Protein AF-A0A166HMX8-F1 (afdb_monomer_lite)

Structure (mmCIF, N/CA/C/O backbone):
data_AF-A0A166HMX8-F1
#
_entry.id   AF-A0A166HMX8-F1
#
loop_
_atom_site.group_PDB
_atom_site.id
_atom_site.type_symbol
_atom_site.label_atom_id
_atom_site.label_alt_id
_atom_site.label_comp_id
_atom_site.label_asym_id
_atom_site.label_entity_id
_atom_site.label_seq_id
_atom_site.pdbx_PDB_ins_code
_atom_site.Cartn_x
_atom_site.Cartn_y
_atom_site.Cartn_z
_atom_site.occupancy
_atom_site.B_iso_or_equiv
_atom_site.auth_seq_id
_atom_site.auth_comp_id
_atom_site.auth_asym_id
_atom_site.auth_atom_id
_atom_site.pdbx_PDB_model_num
ATOM 1 N N . MET A 1 1 ? 45.204 10.966 -22.657 1.00 38.69 1 MET A N 1
ATOM 2 C CA . MET A 1 1 ? 43.767 10.845 -22.968 1.00 38.69 1 MET A CA 1
ATOM 3 C C . MET A 1 1 ? 43.456 9.361 -22.886 1.00 38.69 1 MET A C 1
ATOM 5 O O . MET A 1 1 ? 43.903 8.635 -23.757 1.00 38.69 1 MET A O 1
ATOM 9 N N . GLN A 1 2 ? 42.910 8.888 -21.763 1.00 39.47 2 GLN A N 1
ATOM 10 C CA . GLN A 1 2 ? 42.561 7.472 -21.591 1.00 39.47 2 GLN A CA 1
ATOM 11 C C . GLN A 1 2 ? 41.083 7.319 -21.931 1.00 39.47 2 GLN A C 1
ATOM 13 O O . GLN A 1 2 ? 40.243 8.022 -21.370 1.00 39.47 2 GLN A O 1
ATOM 18 N N . GLU A 1 3 ? 40.816 6.469 -22.916 1.00 46.78 3 GLU A N 1
ATOM 19 C CA . GLU A 1 3 ? 39.488 6.156 -23.420 1.00 46.78 3 GLU A CA 1
ATOM 20 C C . GLU A 1 3 ? 38.697 5.412 -22.340 1.00 46.78 3 GLU A C 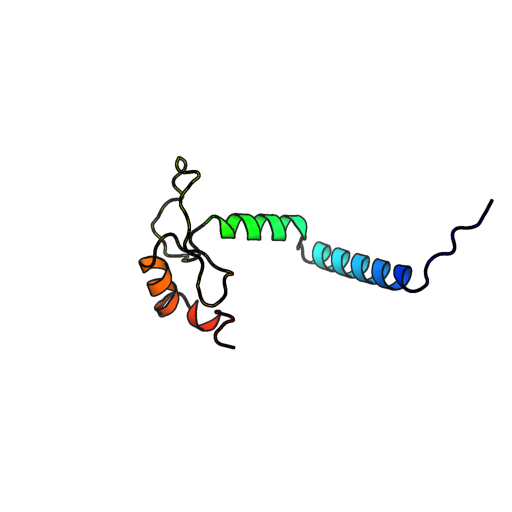1
ATOM 22 O O . GLU A 1 3 ? 39.164 4.427 -21.767 1.00 46.78 3 GLU A O 1
ATOM 27 N N . GLY A 1 4 ? 37.513 5.938 -22.022 1.00 54.88 4 GLY A N 1
ATOM 28 C CA . GLY A 1 4 ? 36.579 5.333 -21.082 1.00 54.88 4 GLY A CA 1
ATOM 29 C C . GLY A 1 4 ? 36.033 4.043 -21.672 1.00 54.88 4 GLY A C 1
ATOM 30 O O . GLY A 1 4 ? 35.129 4.068 -22.500 1.00 54.88 4 GLY A O 1
ATOM 31 N N . GLN A 1 5 ? 36.616 2.924 -21.262 1.00 52.31 5 GLN A N 1
ATOM 32 C CA . GLN A 1 5 ? 36.207 1.596 -21.686 1.00 52.31 5 GLN A CA 1
ATOM 33 C C . GLN A 1 5 ? 34.814 1.305 -21.110 1.00 52.31 5 GLN A C 1
ATOM 35 O O . GLN A 1 5 ? 34.636 1.215 -19.894 1.00 52.31 5 GLN A O 1
ATOM 40 N N . SER A 1 6 ? 33.813 1.250 -21.988 1.00 63.47 6 SER A N 1
ATOM 41 C CA . SER A 1 6 ? 32.428 0.953 -21.639 1.00 63.47 6 SER A CA 1
ATOM 42 C C . SER A 1 6 ? 32.308 -0.490 -21.152 1.00 63.47 6 SER A C 1
ATOM 44 O O . SER A 1 6 ? 32.790 -1.439 -21.767 1.00 63.47 6 SER A O 1
ATOM 46 N N . ASP A 1 7 ? 31.690 -0.624 -19.984 1.00 56.91 7 ASP A N 1
ATOM 47 C CA . ASP A 1 7 ? 31.562 -1.864 -19.230 1.00 56.91 7 AS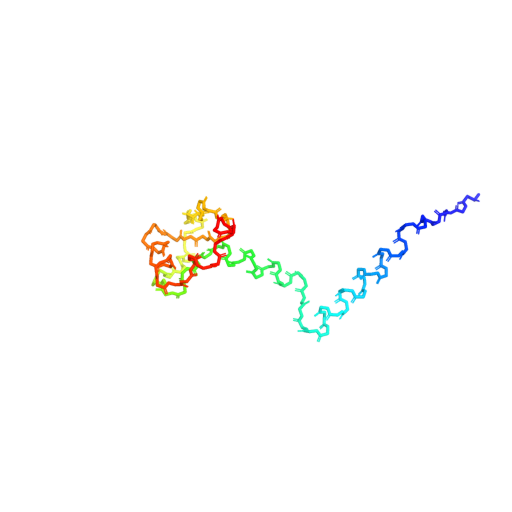P A CA 1
ATOM 48 C C . ASP A 1 7 ? 30.538 -2.793 -19.923 1.00 56.91 7 ASP A C 1
ATOM 50 O O . ASP A 1 7 ? 29.364 -2.420 -20.037 1.00 56.91 7 ASP A O 1
ATOM 54 N N . PRO A 1 8 ? 30.932 -3.989 -20.404 1.00 59.66 8 PRO A N 1
ATOM 55 C CA . PRO A 1 8 ? 30.122 -4.828 -21.301 1.00 59.66 8 PRO A CA 1
ATOM 56 C C . PRO A 1 8 ? 28.820 -5.357 -20.677 1.00 59.66 8 PRO A C 1
ATOM 58 O O . PRO A 1 8 ? 27.966 -5.887 -21.384 1.00 59.66 8 PRO A O 1
ATOM 61 N N . ILE A 1 9 ? 28.648 -5.203 -19.362 1.00 60.22 9 ILE A N 1
ATOM 62 C CA . ILE A 1 9 ? 27.439 -5.586 -18.621 1.00 60.22 9 ILE A CA 1
ATOM 63 C C . ILE A 1 9 ? 26.460 -4.405 -18.481 1.00 60.22 9 ILE A C 1
ATOM 65 O O . ILE A 1 9 ? 25.265 -4.614 -18.273 1.00 60.22 9 ILE A O 1
ATOM 69 N N . ARG A 1 10 ? 26.925 -3.156 -18.621 1.00 58.97 10 ARG A N 1
ATOM 70 C CA . ARG A 1 10 ? 26.095 -1.958 -18.410 1.00 58.97 10 ARG A CA 1
ATOM 71 C C . ARG A 1 10 ? 25.205 -1.626 -19.609 1.00 58.97 10 ARG A C 1
ATOM 73 O O . ARG A 1 10 ? 24.048 -1.274 -19.400 1.00 58.97 10 ARG A O 1
ATOM 80 N N . GLU A 1 11 ? 25.708 -1.809 -20.829 1.00 60.03 11 GLU A N 1
ATOM 81 C CA . GLU A 1 11 ? 24.974 -1.526 -22.078 1.00 60.03 11 GLU A CA 1
ATOM 82 C C . GLU A 1 11 ? 23.739 -2.429 -22.313 1.00 60.03 11 GLU A C 1
ATOM 84 O O . GLU A 1 11 ? 22.686 -1.929 -22.706 1.00 60.03 11 GLU A O 1
ATOM 89 N N . PRO A 1 12 ? 23.774 -3.749 -22.037 1.00 73.12 12 PRO A N 1
ATOM 90 C CA . PRO A 1 12 ? 22.584 -4.589 -22.196 1.00 73.12 12 PRO A CA 1
ATOM 91 C C . PRO A 1 12 ? 21.476 -4.257 -21.186 1.00 73.12 12 PRO A C 1
ATOM 93 O O . PRO A 1 12 ? 20.291 -4.421 -21.477 1.00 73.12 12 PRO A O 1
ATOM 96 N N . ILE A 1 13 ? 21.856 -3.804 -19.986 1.00 85.06 13 ILE A N 1
ATOM 97 C CA . ILE A 1 13 ? 20.910 -3.466 -18.917 1.00 85.06 13 ILE A CA 1
ATOM 98 C C . ILE A 1 13 ? 20.225 -2.128 -19.208 1.00 85.06 13 ILE A C 1
ATOM 100 O O . ILE A 1 13 ? 19.017 -2.029 -18.997 1.00 85.06 13 ILE A O 1
ATOM 104 N N . SER A 1 14 ? 20.947 -1.122 -19.714 1.00 86.75 14 SER A N 1
ATOM 105 C CA . SER A 1 14 ? 20.341 0.163 -20.092 1.00 86.75 14 SER A CA 1
ATOM 106 C C . SER A 1 14 ? 19.300 -0.018 -21.194 1.00 86.75 14 SER A C 1
ATOM 108 O O . SER A 1 14 ? 18.156 0.385 -21.007 1.00 86.75 14 SER A O 1
ATOM 110 N N . ALA A 1 15 ? 19.631 -0.740 -22.269 1.00 88.69 15 ALA A N 1
ATOM 111 C CA . ALA A 1 15 ? 18.698 -0.997 -23.367 1.00 88.69 15 ALA A CA 1
ATOM 112 C C . ALA A 1 15 ? 17.425 -1.742 -22.914 1.00 88.69 15 ALA A C 1
ATOM 114 O O . ALA A 1 15 ? 16.317 -1.450 -23.379 1.00 88.69 15 ALA A O 1
ATOM 115 N N . LEU A 1 16 ? 17.562 -2.695 -21.984 1.00 91.75 16 LEU A N 1
ATOM 116 C CA . LEU A 1 16 ? 16.420 -3.395 -21.393 1.00 91.75 16 LEU A CA 1
ATOM 117 C C . LEU A 1 16 ? 15.541 -2.448 -20.566 1.00 91.75 16 LEU A C 1
ATOM 119 O O . LEU A 1 16 ? 14.316 -2.490 -20.693 1.00 91.75 16 LEU A O 1
ATOM 123 N N . LEU A 1 17 ? 16.151 -1.610 -19.725 1.00 90.19 17 LEU A N 1
ATOM 124 C CA . LEU A 1 17 ? 15.431 -0.632 -18.910 1.00 90.19 17 LEU A CA 1
ATOM 125 C C . LEU A 1 17 ? 14.702 0.388 -19.787 1.00 90.19 17 LEU A C 1
ATOM 127 O O . LEU A 1 17 ? 13.522 0.639 -19.556 1.00 90.19 17 LEU A O 1
ATOM 131 N N . ASP A 1 18 ? 15.354 0.899 -20.828 1.00 89.75 18 ASP A N 1
ATOM 132 C CA . ASP A 1 18 ? 14.760 1.848 -21.772 1.00 89.75 18 ASP A CA 1
ATOM 133 C C . ASP A 1 18 ? 13.556 1.237 -22.491 1.00 89.75 18 ASP A C 1
ATOM 135 O O . ASP A 1 18 ? 12.488 1.846 -22.565 1.00 89.75 18 ASP A O 1
ATOM 139 N N . THR A 1 19 ? 13.690 -0.008 -22.954 1.00 92.62 19 THR A N 1
ATOM 140 C CA . THR A 1 19 ? 12.587 -0.739 -23.593 1.00 92.62 19 THR A CA 1
ATOM 141 C C . THR A 1 19 ? 11.430 -0.966 -22.616 1.00 92.62 19 THR A C 1
ATOM 143 O O . THR A 1 19 ? 10.265 -0.794 -22.978 1.00 92.62 19 THR A O 1
ATOM 146 N N . TRP A 1 20 ? 11.731 -1.318 -21.363 1.00 91.62 20 TRP A N 1
ATOM 147 C CA . TRP A 1 20 ? 10.729 -1.497 -20.312 1.00 91.62 20 TRP A CA 1
ATOM 148 C C . TRP A 1 20 ? 9.983 -0.194 -19.994 1.00 91.62 20 TRP A C 1
ATOM 150 O O . TRP A 1 20 ? 8.753 -0.196 -19.917 1.00 91.62 20 TRP A O 1
ATOM 160 N N . PHE A 1 21 ? 10.698 0.928 -19.865 1.00 88.44 21 PHE A N 1
ATOM 161 C CA . PHE A 1 21 ? 10.084 2.238 -19.652 1.00 88.44 21 PHE A CA 1
ATOM 162 C C . PHE A 1 21 ? 9.250 2.677 -20.858 1.00 88.44 21 PHE A C 1
ATOM 164 O O . PHE A 1 21 ? 8.121 3.126 -20.675 1.00 88.44 21 PHE A O 1
ATOM 171 N N . ALA A 1 22 ? 9.743 2.484 -22.084 1.00 89.88 22 ALA A N 1
ATOM 172 C CA . ALA A 1 22 ? 8.999 2.797 -23.303 1.00 89.88 22 ALA A CA 1
ATOM 173 C C . ALA A 1 22 ? 7.694 1.992 -23.403 1.00 89.88 22 ALA A C 1
ATOM 175 O O . ALA A 1 22 ? 6.647 2.539 -23.751 1.00 89.88 22 ALA A O 1
ATOM 176 N N . PHE A 1 23 ? 7.734 0.707 -23.045 1.00 92.19 23 PHE A N 1
ATOM 177 C CA . PHE A 1 23 ? 6.543 -0.134 -22.972 1.00 92.19 23 PHE A CA 1
ATOM 178 C C . PHE A 1 23 ? 5.552 0.355 -21.905 1.00 92.19 23 PHE A C 1
ATOM 180 O O . PHE A 1 23 ? 4.356 0.444 -22.179 1.00 92.19 23 PHE A O 1
ATOM 187 N N . GLY A 1 24 ? 6.036 0.726 -20.715 1.00 89.44 24 GLY A N 1
ATOM 188 C CA . GLY A 1 24 ? 5.212 1.345 -19.673 1.00 89.44 24 GLY A CA 1
ATOM 189 C C . GLY A 1 24 ? 4.512 2.610 -20.172 1.00 89.44 24 GLY A C 1
ATOM 190 O O . GLY A 1 24 ? 3.286 2.703 -20.104 1.00 89.44 24 GLY A O 1
ATOM 191 N N . SER A 1 25 ? 5.264 3.529 -20.778 1.00 88.94 25 SER A N 1
ATOM 192 C CA . SER A 1 25 ? 4.735 4.761 -21.372 1.00 88.94 25 SER A CA 1
ATOM 193 C C . SER A 1 25 ? 3.694 4.496 -22.461 1.00 88.94 25 SER A C 1
ATOM 195 O O . SER A 1 25 ? 2.668 5.172 -22.496 1.00 88.94 25 SER A O 1
ATOM 197 N N . LEU A 1 26 ? 3.901 3.484 -23.314 1.00 91.88 26 LEU A N 1
ATOM 198 C CA . LEU A 1 26 ? 2.931 3.084 -24.342 1.00 91.88 26 LEU A CA 1
ATOM 199 C C . LEU A 1 26 ? 1.589 2.644 -23.735 1.00 91.88 26 LEU A C 1
ATOM 201 O O . LEU A 1 26 ? 0.532 2.919 -24.298 1.00 91.88 26 LEU A O 1
ATOM 205 N N . LEU A 1 27 ? 1.622 1.985 -22.575 1.00 91.88 27 LEU A N 1
ATOM 206 C CA . LEU A 1 27 ? 0.428 1.589 -21.824 1.00 91.88 27 LEU A CA 1
ATOM 207 C C . LEU A 1 27 ? -0.165 2.728 -20.974 1.00 91.88 27 LEU A C 1
ATOM 209 O O . LEU A 1 27 ? -1.149 2.508 -20.267 1.00 91.88 27 LEU A O 1
ATOM 213 N N . GLY A 1 28 ? 0.424 3.928 -21.010 1.00 89.12 28 GLY A N 1
ATOM 214 C CA . GLY A 1 28 ? 0.044 5.048 -20.145 1.00 89.12 28 GLY A CA 1
ATOM 215 C C . GLY A 1 28 ? 0.422 4.834 -18.675 1.00 89.12 28 GLY A C 1
ATOM 216 O O . GLY A 1 28 ? -0.219 5.387 -17.782 1.00 89.12 28 GLY A O 1
ATOM 217 N N . LEU A 1 29 ? 1.422 3.993 -18.408 1.00 86.25 29 LEU A N 1
ATOM 218 C CA . LEU A 1 29 ? 1.937 3.698 -17.076 1.00 86.25 29 LEU A CA 1
ATOM 219 C C . LEU A 1 29 ? 3.244 4.460 -16.851 1.00 86.25 29 LEU A C 1
ATOM 221 O O . LEU A 1 29 ? 4.326 3.956 -17.143 1.00 86.25 29 LEU A O 1
ATOM 225 N N . ASP A 1 30 ? 3.137 5.664 -16.296 1.00 84.62 30 ASP A N 1
ATOM 226 C CA . ASP A 1 30 ? 4.300 6.426 -15.843 1.00 84.62 30 ASP A CA 1
ATOM 227 C C . ASP A 1 30 ? 4.774 5.940 -14.462 1.00 84.62 30 ASP A C 1
ATOM 229 O O . ASP A 1 30 ? 3.989 5.829 -13.515 1.00 84.62 30 ASP A O 1
ATOM 233 N N . ALA A 1 31 ? 6.062 5.611 -14.341 1.00 80.50 31 ALA A N 1
ATOM 234 C CA . ALA A 1 31 ? 6.612 4.996 -13.134 1.00 80.50 31 ALA A CA 1
ATOM 235 C C . ALA A 1 31 ? 6.560 5.930 -11.913 1.00 80.50 31 ALA A C 1
ATOM 237 O O . ALA A 1 31 ? 6.301 5.465 -10.796 1.00 80.50 31 ALA A O 1
ATOM 238 N N . ASP A 1 32 ? 6.776 7.229 -12.113 1.00 80.50 32 ASP A N 1
ATOM 239 C CA . ASP A 1 32 ? 6.740 8.221 -11.040 1.00 80.50 32 ASP A CA 1
ATOM 240 C C . ASP A 1 32 ? 5.302 8.513 -10.614 1.00 80.50 32 ASP A C 1
ATOM 242 O O . ASP A 1 32 ? 5.006 8.573 -9.417 1.00 80.50 32 ASP A O 1
ATOM 246 N N . GLU A 1 33 ? 4.373 8.575 -11.564 1.00 81.00 33 GLU A N 1
ATOM 247 C CA . GLU A 1 33 ? 2.950 8.690 -11.282 1.00 81.00 33 GLU A CA 1
ATOM 248 C C . GLU A 1 33 ? 2.438 7.479 -10.493 1.00 81.00 33 GLU A C 1
ATOM 250 O O . GLU A 1 33 ? 1.748 7.649 -9.483 1.00 81.00 33 GLU A O 1
ATOM 255 N N . GLN A 1 34 ? 2.798 6.252 -10.889 1.00 83.25 34 GLN A N 1
ATOM 256 C CA . GLN A 1 34 ? 2.404 5.053 -10.143 1.00 83.25 34 GLN A CA 1
ATOM 257 C C . GLN A 1 34 ? 3.005 5.034 -8.735 1.00 83.25 34 GLN A C 1
ATOM 259 O O . GLN A 1 34 ? 2.322 4.647 -7.782 1.00 83.25 34 GLN A O 1
ATOM 264 N N . ARG A 1 35 ? 4.249 5.497 -8.572 1.00 80.50 35 ARG A N 1
ATOM 265 C CA . ARG A 1 35 ? 4.889 5.623 -7.256 1.00 80.50 35 ARG A CA 1
ATOM 266 C C . ARG A 1 35 ? 4.166 6.645 -6.380 1.00 80.50 35 ARG A C 1
ATOM 268 O O . ARG A 1 35 ? 3.832 6.331 -5.240 1.00 80.50 35 ARG A O 1
ATOM 275 N N . CYS A 1 36 ? 3.845 7.816 -6.926 1.00 73.88 36 CYS A N 1
ATOM 276 C CA . CYS A 1 36 ? 3.104 8.862 -6.228 1.00 73.88 36 CYS A CA 1
ATOM 277 C C . CYS A 1 36 ? 1.700 8.388 -5.823 1.00 73.88 36 CYS A C 1
ATOM 279 O O . CYS A 1 36 ? 1.311 8.520 -4.662 1.00 73.88 36 CYS A O 1
ATOM 281 N N . ARG A 1 37 ? 0.954 7.748 -6.736 1.00 75.00 37 ARG A N 1
ATOM 282 C CA . ARG A 1 37 ? -0.357 7.142 -6.437 1.00 75.00 37 ARG A CA 1
ATOM 283 C C . ARG A 1 37 ? -0.250 6.109 -5.314 1.00 75.00 37 ARG A C 1
ATOM 285 O O . ARG A 1 37 ? -1.035 6.148 -4.369 1.00 75.00 37 ARG A O 1
ATOM 292 N N . HIS A 1 38 ? 0.753 5.234 -5.372 1.00 75.75 38 HIS A N 1
ATOM 293 C CA . HIS A 1 38 ? 1.001 4.232 -4.338 1.00 75.75 38 HIS A CA 1
ATOM 294 C C . HIS A 1 38 ? 1.326 4.866 -2.973 1.00 75.75 38 HIS A C 1
ATOM 296 O O . HIS A 1 38 ? 0.820 4.425 -1.940 1.00 75.75 38 HIS A O 1
ATOM 302 N N . GLU A 1 39 ? 2.129 5.929 -2.945 1.00 75.75 39 GLU A N 1
ATOM 303 C CA . GLU A 1 39 ? 2.428 6.688 -1.727 1.00 75.75 39 GLU A CA 1
ATOM 304 C C . GLU A 1 39 ? 1.204 7.430 -1.173 1.00 75.75 39 GLU A C 1
ATOM 306 O O . GLU A 1 39 ? 1.005 7.466 0.042 1.00 75.75 39 GLU A O 1
ATOM 311 N N . GLN A 1 40 ? 0.331 7.954 -2.033 1.00 71.81 40 GLN A N 1
ATOM 312 C CA . GLN A 1 40 ? -0.916 8.600 -1.620 1.00 71.81 40 GLN A CA 1
ATOM 313 C C . GLN A 1 40 ? -1.952 7.607 -1.083 1.00 71.81 40 GLN A C 1
ATOM 315 O O . GLN A 1 40 ? -2.593 7.879 -0.065 1.00 71.81 40 GLN A O 1
ATOM 320 N N . ASP A 1 41 ? -2.106 6.443 -1.715 1.00 72.88 41 ASP A N 1
ATOM 321 C CA . ASP A 1 41 ? -2.983 5.369 -1.227 1.00 72.88 41 ASP A CA 1
ATOM 322 C C . ASP A 1 41 ? -2.533 4.873 0.150 1.00 72.88 41 ASP A C 1
ATOM 324 O O . ASP A 1 41 ? -3.340 4.560 1.030 1.00 72.88 41 ASP A O 1
ATOM 328 N N . ARG A 1 42 ? -1.222 4.912 0.387 1.00 75.81 42 ARG A N 1
ATOM 329 C CA . ARG A 1 42 ? -0.588 4.642 1.673 1.00 75.81 42 ARG A CA 1
ATOM 330 C C . ARG A 1 42 ? -0.953 5.641 2.779 1.00 75.81 42 ARG A C 1
ATOM 332 O O . ARG A 1 42 ? -0.767 5.293 3.949 1.00 75.81 42 ARG A O 1
ATOM 339 N N . LEU A 1 43 ? -1.476 6.821 2.446 1.00 78.44 43 LEU A N 1
ATOM 340 C CA . LEU A 1 43 ? -1.951 7.846 3.389 1.00 78.44 43 LEU A CA 1
ATOM 341 C C . LEU A 1 43 ? -3.456 7.750 3.673 1.00 78.44 43 LEU A C 1
ATOM 343 O O . LEU A 1 43 ? -4.010 8.584 4.390 1.00 78.44 43 LEU A O 1
ATOM 347 N N . ARG A 1 44 ? -4.146 6.744 3.126 1.00 82.56 44 ARG A N 1
ATOM 348 C CA . ARG A 1 44 ? -5.594 6.580 3.274 1.00 82.56 44 ARG A CA 1
ATOM 349 C C . ARG A 1 44 ? -5.943 5.220 3.863 1.00 82.56 44 ARG A C 1
ATOM 351 O O . ARG A 1 44 ? -5.145 4.287 3.897 1.00 82.56 44 ARG A O 1
ATOM 358 N N . CYS A 1 45 ? -7.170 5.117 4.364 1.00 87.81 45 CYS A N 1
ATOM 359 C CA . CYS A 1 45 ? -7.728 3.819 4.713 1.00 87.81 45 CYS A CA 1
ATOM 360 C C . CYS A 1 45 ? -7.932 3.015 3.424 1.00 87.81 45 CYS A C 1
ATOM 362 O O . CYS A 1 45 ? -8.613 3.481 2.514 1.00 87.81 45 CYS A O 1
ATOM 364 N N . TRP A 1 46 ? -7.377 1.808 3.379 1.00 88.94 46 TRP A N 1
ATOM 365 C CA . TRP A 1 46 ? -7.474 0.906 2.237 1.00 88.94 46 TRP A CA 1
ATOM 366 C C . TRP A 1 46 ? -8.903 0.416 1.988 1.00 88.94 46 TRP A C 1
ATOM 368 O O . TRP A 1 46 ? -9.300 0.175 0.848 1.00 88.94 46 TRP A O 1
ATOM 378 N N . TRP A 1 47 ? -9.705 0.294 3.050 1.00 90.44 47 TRP A N 1
ATOM 379 C CA . TRP A 1 47 ? -11.084 -0.157 2.922 1.00 90.44 47 TRP A CA 1
ATOM 380 C C . TRP A 1 47 ? -11.914 0.845 2.104 1.00 90.44 47 TRP A C 1
ATOM 382 O O . TRP A 1 47 ? -12.256 1.919 2.600 1.00 90.44 47 TRP A O 1
ATOM 392 N N . ARG A 1 48 ? -12.282 0.479 0.867 1.00 85.88 48 ARG A N 1
ATOM 393 C CA . ARG A 1 48 ? -13.041 1.337 -0.070 1.00 85.88 48 ARG A CA 1
ATOM 394 C C . ARG A 1 48 ? -14.408 1.765 0.481 1.00 85.88 48 ARG A C 1
ATOM 396 O O . ARG A 1 48 ? -14.881 2.845 0.153 1.00 85.88 48 ARG A O 1
ATOM 403 N N . GLY A 1 49 ? -15.020 0.950 1.345 1.00 85.75 49 GLY A N 1
ATOM 404 C CA . GLY A 1 49 ? -16.281 1.261 2.033 1.00 85.75 49 GLY A CA 1
ATOM 405 C C . GLY A 1 49 ? -16.124 2.087 3.317 1.00 85.75 49 GLY A C 1
ATOM 406 O O . GLY A 1 49 ? -17.053 2.157 4.123 1.00 85.75 49 GLY A O 1
ATOM 407 N N . CYS A 1 50 ? -14.942 2.649 3.581 1.00 86.56 50 CYS A N 1
ATOM 408 C CA . CYS A 1 50 ? -14.693 3.448 4.773 1.00 86.56 50 CYS A CA 1
ATOM 409 C C . CYS A 1 50 ? -15.436 4.790 4.701 1.00 86.56 50 CYS A C 1
ATOM 411 O O . CYS A 1 50 ? -15.228 5.583 3.789 1.00 86.56 50 CYS A O 1
ATOM 413 N N . GLN A 1 51 ? -16.261 5.075 5.709 1.00 82.75 51 GLN A N 1
ATOM 414 C CA . GLN A 1 51 ? -16.980 6.352 5.821 1.00 82.75 51 GLN A CA 1
ATOM 415 C C . GLN A 1 51 ? -16.130 7.467 6.448 1.00 82.75 51 GLN A C 1
ATOM 417 O O . GLN A 1 51 ? -16.560 8.619 6.511 1.00 82.75 51 GLN A O 1
ATOM 422 N N . CYS A 1 52 ? -14.923 7.153 6.929 1.00 73.38 52 CYS A N 1
ATOM 423 C CA . CYS A 1 52 ? -14.024 8.170 7.454 1.00 73.38 52 CYS A CA 1
ATOM 424 C C . CYS A 1 52 ? -13.561 9.066 6.302 1.00 73.38 52 CYS A C 1
ATOM 426 O O . CYS A 1 52 ? -12.809 8.635 5.428 1.00 73.38 52 CYS A O 1
ATOM 428 N N . LYS A 1 53 ? -13.992 10.329 6.320 1.00 64.19 53 LYS A N 1
ATOM 429 C CA . LYS A 1 53 ? -13.417 11.373 5.469 1.00 64.19 53 LYS A CA 1
ATOM 430 C C . LYS A 1 53 ? -1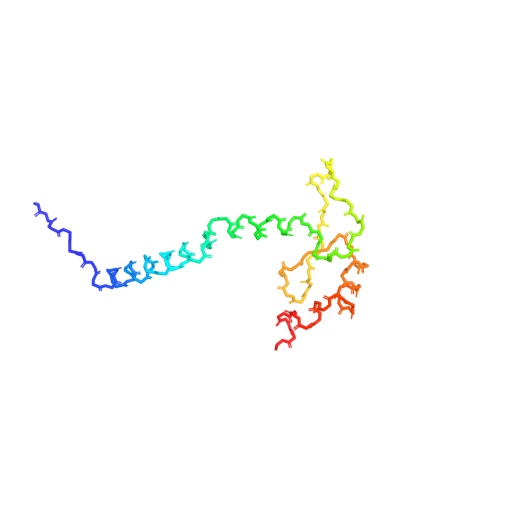1.923 11.504 5.813 1.00 64.19 53 LYS A C 1
ATOM 432 O O . LYS A 1 53 ? -11.579 11.389 6.994 1.00 64.19 53 LYS A O 1
ATOM 437 N N . PRO A 1 54 ? -11.039 11.768 4.835 1.00 58.06 54 PRO A N 1
ATOM 438 C CA . PRO A 1 54 ? -9.706 12.253 5.158 1.00 58.06 54 PRO A CA 1
ATOM 439 C C . PRO A 1 54 ? -9.898 13.544 5.955 1.00 58.06 54 PRO A C 1
ATOM 441 O O . PRO A 1 54 ? -10.460 14.509 5.432 1.00 58.06 54 PRO A O 1
ATOM 444 N N . ARG A 1 55 ? -9.540 13.526 7.242 1.00 54.28 55 ARG A N 1
ATOM 445 C CA . ARG A 1 55 ? -9.547 14.734 8.066 1.00 54.28 55 ARG A CA 1
ATOM 446 C C . ARG A 1 55 ? -8.536 15.683 7.434 1.00 54.28 55 ARG A C 1
ATOM 448 O O . ARG A 1 55 ? -7.368 15.332 7.314 1.00 54.28 55 ARG A O 1
ATOM 455 N N . LYS A 1 56 ? -9.009 16.822 6.924 1.00 49.44 56 LYS A N 1
ATOM 456 C CA . LYS A 1 56 ? -8.166 17.818 6.240 1.00 49.44 56 LYS A CA 1
ATOM 457 C C . LYS A 1 56 ? -7.178 18.499 7.198 1.00 49.44 56 LYS A C 1
ATOM 459 O O . LYS A 1 56 ? -6.276 19.182 6.736 1.00 49.44 56 LYS A O 1
ATOM 464 N N . ASP A 1 57 ? -7.375 18.321 8.498 1.00 52.09 57 ASP A N 1
ATOM 465 C CA . ASP A 1 57 ? -6.749 19.043 9.601 1.00 52.09 57 ASP A CA 1
ATOM 466 C C . ASP A 1 57 ? -5.811 18.185 10.462 1.00 52.09 57 ASP A C 1
ATOM 468 O O . ASP A 1 57 ? -5.061 18.734 11.262 1.00 52.09 57 ASP A O 1
ATOM 472 N N . ASP A 1 58 ? -5.809 16.860 10.295 1.00 51.44 58 ASP A N 1
ATOM 473 C CA . ASP A 1 58 ? -4.981 15.971 11.110 1.00 51.44 58 ASP A CA 1
ATOM 474 C C . ASP A 1 58 ? -3.910 15.295 10.254 1.00 51.44 58 ASP A C 1
ATOM 476 O O . ASP A 1 58 ? -4.076 14.184 9.745 1.00 51.44 58 ASP A O 1
ATOM 480 N N . THR A 1 59 ? -2.770 15.975 10.134 1.00 52.09 59 THR A N 1
ATOM 481 C CA . THR A 1 59 ? -1.509 15.485 9.546 1.00 52.09 59 THR A CA 1
ATOM 482 C C . THR A 1 59 ? -0.965 14.231 10.266 1.00 52.09 59 THR A C 1
ATOM 484 O O . THR A 1 59 ? 0.112 13.734 9.944 1.00 52.09 59 THR A O 1
ATOM 487 N N . THR A 1 60 ? -1.703 13.681 11.236 1.00 54.88 60 THR A N 1
ATOM 488 C CA . THR A 1 60 ? -1.227 12.691 12.201 1.00 54.88 60 THR A CA 1
ATOM 489 C C . THR A 1 60 ? -2.188 11.533 12.457 1.00 54.88 60 THR A C 1
ATOM 491 O O . THR A 1 60 ? -2.000 10.812 13.442 1.00 54.88 60 THR A O 1
ATOM 494 N N . ILE A 1 61 ? -3.165 11.253 11.580 1.00 65.62 61 ILE A N 1
ATOM 495 C CA . ILE A 1 61 ? -3.907 9.987 11.704 1.00 65.62 61 ILE A CA 1
ATOM 496 C C . ILE A 1 61 ? -2.934 8.828 11.453 1.00 65.62 61 ILE A C 1
ATOM 498 O O . ILE A 1 61 ? -2.653 8.445 10.317 1.00 65.62 61 ILE A O 1
ATOM 502 N N . LYS A 1 62 ? -2.422 8.242 12.540 1.00 78.81 62 LYS A N 1
ATOM 503 C CA . LYS A 1 62 ? -1.595 7.035 12.510 1.00 78.81 62 LYS A CA 1
ATOM 504 C C . LYS A 1 62 ? -2.438 5.879 11.988 1.00 78.81 62 LYS A C 1
ATOM 506 O O . LYS A 1 62 ? -3.200 5.259 12.728 1.00 78.81 62 LYS A O 1
ATOM 511 N N . LEU A 1 63 ? -2.302 5.591 10.699 1.00 87.56 63 LEU A N 1
ATOM 512 C CA . LEU A 1 63 ? -2.961 4.446 10.096 1.00 87.56 63 LEU A CA 1
ATOM 513 C C . LEU A 1 63 ? -2.292 3.141 10.542 1.00 87.56 63 LEU A C 1
ATOM 515 O O . LEU A 1 63 ? -1.068 3.008 10.577 1.00 87.56 63 LEU A O 1
ATOM 519 N N . LEU A 1 64 ? -3.123 2.151 10.835 1.00 90.12 64 LEU A N 1
ATOM 520 C CA . LEU A 1 64 ? -2.721 0.815 11.246 1.00 90.12 64 LEU A CA 1
ATOM 521 C C . LEU A 1 64 ? -2.348 -0.006 10.015 1.00 90.12 64 LEU A C 1
ATOM 523 O O . LEU A 1 64 ? -3.197 -0.265 9.163 1.00 90.12 64 LEU A O 1
ATOM 527 N N . GLN A 1 65 ? -1.094 -0.436 9.929 1.00 91.69 65 GLN A N 1
ATOM 528 C CA . GLN A 1 65 ? -0.651 -1.351 8.879 1.00 91.69 65 GLN A CA 1
ATOM 529 C C . GLN A 1 65 ? -1.217 -2.754 9.113 1.00 91.69 65 GLN A C 1
ATOM 531 O O . GLN A 1 65 ? -1.362 -3.208 10.252 1.00 91.69 65 GLN A O 1
ATOM 536 N N . CYS A 1 66 ? -1.522 -3.467 8.031 1.00 92.50 66 CYS A N 1
ATOM 537 C CA . CYS A 1 66 ? -1.840 -4.882 8.132 1.00 92.50 66 CYS A CA 1
ATOM 538 C C . CYS A 1 66 ? -0.624 -5.655 8.661 1.00 92.50 66 CYS A C 1
ATOM 540 O O . CYS A 1 66 ? 0.395 -5.733 7.984 1.00 92.50 66 CYS A O 1
ATOM 542 N N . ALA A 1 67 ? -0.757 -6.302 9.821 1.00 89.88 67 ALA A N 1
ATOM 543 C CA . ALA A 1 67 ? 0.309 -7.117 10.412 1.00 89.88 67 ALA A CA 1
ATOM 544 C C . ALA A 1 67 ? 0.700 -8.350 9.570 1.00 89.88 67 ALA A C 1
ATOM 546 O O . ALA A 1 67 ? 1.700 -8.999 9.856 1.00 89.88 67 ALA A O 1
ATOM 547 N N . GLY A 1 68 ? -0.107 -8.711 8.567 1.00 90.25 68 GLY A N 1
ATOM 548 C CA . GLY A 1 68 ? 0.202 -9.806 7.655 1.00 90.25 68 GLY A CA 1
ATOM 549 C C . GLY A 1 68 ? 1.117 -9.382 6.513 1.00 90.25 68 GLY A C 1
ATOM 550 O O . GLY A 1 68 ? 2.199 -9.930 6.361 1.00 90.25 68 GLY A O 1
ATOM 551 N N . CYS A 1 69 ? 0.666 -8.432 5.694 1.00 91.00 69 CYS A N 1
ATOM 552 C CA . CYS A 1 69 ? 1.376 -8.048 4.474 1.00 91.00 69 CYS A CA 1
ATOM 553 C C . CYS A 1 69 ? 2.164 -6.737 4.578 1.00 91.00 69 CYS A C 1
ATOM 555 O O . CYS A 1 69 ? 3.000 -6.497 3.724 1.00 91.00 69 CYS A O 1
ATOM 557 N N . GLY A 1 70 ? 1.879 -5.857 5.542 1.00 89.38 70 GLY A N 1
ATOM 558 C CA . GLY A 1 70 ? 2.499 -4.525 5.638 1.00 89.38 70 GLY A CA 1
ATOM 559 C C . GLY A 1 70 ? 2.126 -3.527 4.525 1.00 89.38 70 GLY A C 1
ATOM 560 O O . GLY A 1 70 ? 2.392 -2.335 4.669 1.00 89.38 70 GLY A O 1
ATOM 561 N N . GLU A 1 71 ? 1.477 -3.983 3.449 1.00 86.88 71 GLU A N 1
ATOM 562 C CA . GLU A 1 71 ? 1.185 -3.172 2.257 1.00 86.88 71 GLU A CA 1
ATOM 563 C C . GLU A 1 71 ? 0.049 -2.167 2.485 1.00 86.88 71 GLU A C 1
ATOM 565 O O . GLU A 1 71 ? 0.149 -0.993 2.133 1.00 86.88 71 GLU A O 1
ATOM 570 N N . VAL A 1 72 ? -1.039 -2.621 3.111 1.00 89.88 72 VAL A N 1
ATOM 571 C CA . VAL A 1 72 ? -2.269 -1.832 3.257 1.00 89.88 72 VAL A CA 1
ATOM 572 C C . VAL A 1 72 ? -2.396 -1.230 4.652 1.00 89.88 72 VAL A C 1
ATOM 574 O O . VAL A 1 72 ? -1.924 -1.800 5.644 1.00 89.88 72 VAL A O 1
ATOM 577 N N . ARG A 1 73 ? -3.079 -0.085 4.740 1.00 91.06 73 ARG A N 1
ATOM 578 C CA . ARG A 1 73 ? -3.288 0.652 5.989 1.00 91.06 73 ARG A CA 1
ATOM 579 C C . ARG A 1 73 ? -4.763 0.907 6.281 1.00 91.06 73 ARG A C 1
ATOM 581 O O . ARG A 1 73 ? -5.565 1.065 5.370 1.00 91.06 73 ARG A O 1
ATOM 588 N N . TYR A 1 74 ? -5.125 0.992 7.557 1.00 90.56 74 TYR A N 1
ATOM 589 C CA . TYR A 1 74 ? -6.501 1.207 8.005 1.00 90.56 74 TYR A CA 1
ATOM 590 C C . TYR A 1 74 ? -6.582 2.312 9.049 1.00 90.56 74 TYR A C 1
ATOM 592 O O . TYR A 1 74 ? -5.740 2.399 9.937 1.00 90.56 74 TYR A O 1
ATOM 600 N N . CYS A 1 75 ? -7.652 3.105 9.020 1.00 89.00 75 CYS A N 1
ATOM 601 C CA . CYS A 1 75 ? -7.909 4.087 10.079 1.00 89.00 75 CYS A CA 1
ATOM 602 C C . CYS A 1 75 ? -8.283 3.436 11.424 1.00 89.00 75 CYS A C 1
ATOM 604 O O . CYS A 1 75 ? -8.234 4.084 12.462 1.00 89.00 75 CYS A O 1
ATOM 606 N N . SER A 1 76 ? -8.700 2.164 11.421 1.00 89.75 76 SER A N 1
ATOM 607 C CA . SER A 1 76 ? -9.126 1.443 12.622 1.00 89.75 76 SER A CA 1
ATOM 608 C C . SER A 1 76 ? -9.079 -0.072 12.427 1.00 89.75 76 SER A C 1
ATOM 610 O O .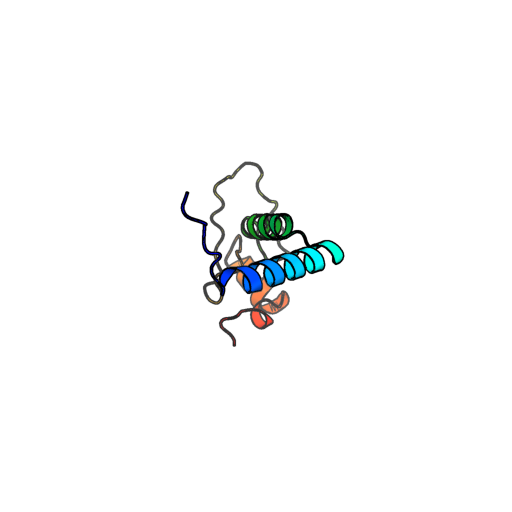 SER A 1 76 ? -9.225 -0.579 11.310 1.00 89.75 76 SER A O 1
ATOM 612 N N . LYS A 1 77 ? -8.996 -0.813 13.540 1.00 91.69 77 LYS A N 1
ATOM 613 C CA . LYS A 1 77 ? -9.175 -2.278 13.550 1.00 91.69 77 LYS A CA 1
ATOM 614 C C . LYS A 1 77 ? -10.540 -2.704 12.994 1.00 91.69 77 LYS A C 1
ATOM 616 O O . LYS A 1 77 ? -10.661 -3.791 12.436 1.00 91.69 77 LYS A O 1
ATOM 621 N N . LYS A 1 78 ? -11.567 -1.852 13.120 1.00 93.25 78 LYS A N 1
ATOM 622 C CA . LYS A 1 78 ? -12.898 -2.096 12.544 1.00 93.25 78 LYS A CA 1
ATOM 623 C C . LYS A 1 78 ? -12.829 -2.157 11.018 1.00 93.25 78 LYS A C 1
ATOM 625 O O . LYS A 1 78 ? -13.303 -3.130 10.443 1.00 93.25 78 LYS A O 1
ATOM 630 N N . CYS A 1 79 ? -12.200 -1.167 10.378 1.00 93.12 79 CYS A N 1
ATOM 631 C CA . CYS A 1 79 ? -12.034 -1.161 8.921 1.00 93.12 79 CYS A CA 1
ATOM 632 C C . CYS A 1 79 ? -11.196 -2.347 8.442 1.00 93.12 79 CYS A C 1
ATOM 634 O O . CYS A 1 79 ? -11.592 -3.004 7.489 1.00 93.12 79 CYS A O 1
ATOM 636 N N . GLN A 1 80 ? -10.117 -2.683 9.155 1.00 93.88 80 GLN A N 1
ATOM 637 C CA . GLN A 1 80 ? -9.325 -3.876 8.852 1.00 93.88 80 GLN A CA 1
ATOM 638 C C . GLN A 1 80 ? -10.169 -5.156 8.889 1.00 93.88 80 GLN A C 1
ATOM 640 O O . GLN A 1 80 ? -10.071 -5.985 7.992 1.00 93.88 80 GLN A O 1
ATOM 645 N N . ARG A 1 81 ? -11.006 -5.334 9.919 1.00 94.81 81 ARG A N 1
ATOM 646 C CA . ARG A 1 81 ? -11.836 -6.538 10.068 1.00 94.81 81 ARG A CA 1
ATOM 647 C C . ARG A 1 81 ? -12.900 -6.645 8.977 1.00 94.81 81 ARG A C 1
ATOM 649 O O . ARG A 1 81 ? -13.103 -7.734 8.457 1.00 94.81 81 ARG A O 1
ATOM 656 N N . ILE A 1 82 ? -13.557 -5.536 8.640 1.00 94.50 82 ILE A N 1
ATOM 657 C CA . ILE A 1 82 ? -14.572 -5.506 7.577 1.00 94.50 82 ILE A CA 1
ATOM 658 C C . ILE A 1 82 ? -13.921 -5.792 6.223 1.00 94.50 82 ILE A C 1
ATOM 660 O O . ILE A 1 82 ? -14.424 -6.615 5.468 1.00 94.50 82 ILE A O 1
ATOM 664 N N . ASP A 1 83 ? -12.782 -5.170 5.931 1.00 94.56 83 ASP A N 1
ATOM 665 C CA . ASP A 1 83 ? -12.063 -5.419 4.683 1.00 94.56 83 ASP A CA 1
ATOM 666 C C . ASP A 1 83 ? -11.532 -6.862 4.594 1.00 94.56 83 ASP A C 1
ATOM 668 O O . ASP A 1 83 ? -11.546 -7.494 3.536 1.00 94.56 83 ASP A O 1
ATOM 672 N N . TRP A 1 84 ? -11.148 -7.442 5.735 1.00 94.06 84 TRP A N 1
ATOM 673 C CA . TRP A 1 84 ? -10.757 -8.846 5.824 1.00 94.06 84 TRP A CA 1
ATOM 674 C C . TRP A 1 84 ? -11.892 -9.802 5.444 1.00 94.06 84 TRP A C 1
ATOM 676 O O . TRP A 1 84 ? -11.657 -10.753 4.701 1.00 94.06 84 TRP A O 1
ATOM 686 N N . THR A 1 85 ? -13.110 -9.577 5.944 1.00 93.50 85 THR A N 1
ATOM 687 C CA . THR A 1 85 ? -14.237 -10.502 5.739 1.00 93.50 85 THR A CA 1
ATOM 688 C C . THR A 1 85 ? -15.052 -10.196 4.487 1.00 93.50 85 THR A C 1
ATOM 690 O O . THR A 1 85 ? -15.374 -11.114 3.741 1.00 93.50 85 THR A O 1
ATOM 693 N N . ALA A 1 86 ? -15.375 -8.926 4.248 1.00 92.19 86 ALA A N 1
ATOM 694 C CA . ALA A 1 86 ? -16.261 -8.475 3.175 1.00 92.19 86 ALA A CA 1
ATOM 695 C C . ALA A 1 86 ? -15.513 -7.782 2.028 1.00 92.19 86 ALA A C 1
ATOM 697 O O . ALA A 1 86 ? -15.979 -7.800 0.893 1.00 92.19 86 ALA A O 1
ATOM 698 N N . GLY A 1 87 ? -14.350 -7.189 2.303 1.00 88.81 87 GLY A N 1
ATOM 699 C CA . GLY A 1 87 ? -13.597 -6.421 1.310 1.00 88.81 87 GLY A CA 1
ATOM 700 C C . GLY A 1 87 ? -12.623 -7.193 0.442 1.00 88.81 87 GLY A C 1
ATOM 701 O O . GLY A 1 87 ? -12.084 -6.670 -0.530 1.00 88.81 87 GLY A O 1
ATOM 702 N N . GLY A 1 88 ? -12.427 -8.471 0.752 1.00 90.50 88 GLY A N 1
ATOM 703 C CA . GLY A 1 88 ? -11.581 -9.353 -0.035 1.00 90.50 88 GLY A CA 1
ATOM 704 C C . GLY A 1 88 ? -10.092 -9.241 0.281 1.00 90.50 88 GLY A C 1
ATOM 705 O O . GLY A 1 88 ? -9.320 -9.978 -0.335 1.00 90.50 88 GLY A O 1
ATOM 706 N N . HIS A 1 89 ? -9.667 -8.433 1.264 1.00 92.88 89 HIS A N 1
ATOM 707 C CA . HIS A 1 89 ? -8.253 -8.358 1.649 1.00 92.88 89 HIS A CA 1
ATOM 708 C C . HIS A 1 89 ? -7.688 -9.716 2.075 1.00 92.88 89 HIS A C 1
ATOM 710 O O . HIS A 1 89 ? -6.541 -10.028 1.757 1.00 92.88 89 HIS A O 1
ATOM 716 N N . LYS A 1 90 ? -8.507 -10.581 2.687 1.00 91.94 90 LYS A N 1
ATOM 717 C CA . LYS A 1 90 ? -8.115 -11.959 3.016 1.00 91.94 90 LYS A CA 1
ATOM 718 C C . LYS A 1 90 ? -7.597 -12.741 1.801 1.00 91.94 90 LYS A C 1
ATOM 720 O O . LYS A 1 90 ? -6.686 -13.536 1.953 1.00 91.94 90 LYS A O 1
ATOM 725 N N . ARG A 1 91 ? -8.125 -12.516 0.595 1.00 90.31 91 ARG A N 1
ATOM 726 C CA . ARG A 1 91 ? -7.666 -13.220 -0.621 1.00 90.31 91 ARG A CA 1
ATOM 727 C C . ARG A 1 91 ? -6.377 -12.637 -1.203 1.00 90.31 91 ARG A C 1
ATOM 729 O O . ARG A 1 91 ? -5.653 -13.336 -1.895 1.00 90.31 91 ARG A O 1
ATOM 736 N N . MET A 1 92 ? -6.110 -11.360 -0.938 1.00 88.69 92 MET A N 1
ATOM 737 C CA . MET A 1 92 ? -4.983 -10.616 -1.515 1.00 88.69 92 MET A CA 1
ATOM 738 C C . MET A 1 92 ? -3.779 -10.517 -0.568 1.00 88.69 92 MET A C 1
ATOM 740 O O . MET A 1 92 ? -2.688 -10.128 -0.981 1.00 88.69 92 MET A O 1
ATOM 744 N N . CYS A 1 93 ? -3.962 -10.825 0.718 1.00 91.94 93 CYS A N 1
ATOM 745 C CA . CYS A 1 93 ? -2.921 -10.674 1.724 1.00 91.94 93 CYS A CA 1
ATOM 746 C C . CYS A 1 93 ? -1.765 -11.655 1.478 1.00 91.94 93 CYS A C 1
ATOM 748 O O . CYS A 1 93 ? -1.929 -12.864 1.616 1.00 91.94 93 CYS A O 1
ATOM 750 N N . ARG A 1 94 ? -0.570 -11.119 1.189 1.00 83.06 94 ARG A N 1
ATOM 751 C CA . ARG A 1 94 ? 0.645 -11.895 0.869 1.00 83.06 94 ARG A CA 1
ATOM 752 C C . ARG A 1 94 ? 1.090 -12.874 1.963 1.00 83.06 94 ARG A C 1
ATOM 754 O O . ARG A 1 94 ? 1.736 -13.855 1.634 1.00 83.06 94 ARG A O 1
ATOM 761 N N . ARG A 1 95 ? 0.707 -12.660 3.230 1.00 76.12 95 ARG A N 1
ATOM 762 C CA . ARG A 1 95 ? 0.949 -13.622 4.326 1.00 76.12 95 ARG A CA 1
ATOM 763 C C . ARG A 1 95 ? 0.226 -14.961 4.132 1.00 76.12 95 ARG A C 1
ATOM 765 O O . ARG A 1 95 ? 0.579 -15.930 4.787 1.00 76.12 95 ARG A O 1
ATOM 772 N N . LEU A 1 96 ? -0.825 -14.997 3.317 1.00 64.50 96 LEU A N 1
ATOM 773 C CA . LEU A 1 96 ? -1.619 -16.202 3.068 1.00 64.50 96 LEU A CA 1
ATOM 774 C C . 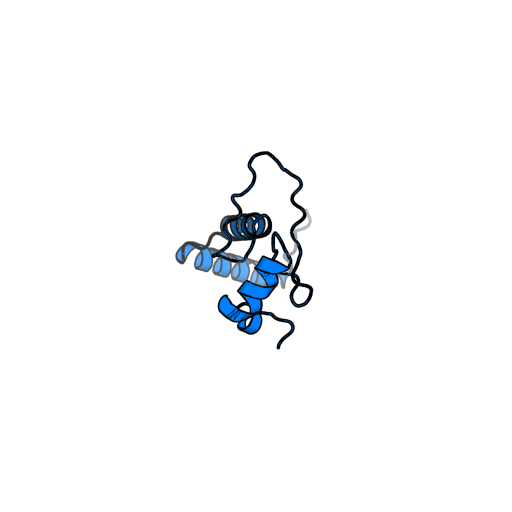LEU A 1 96 ? -1.169 -16.967 1.812 1.00 64.50 96 LEU A C 1
ATOM 776 O O . LEU A 1 96 ? -1.902 -17.849 1.371 1.00 64.50 96 LEU A O 1
ATOM 780 N N . LYS A 1 97 ? -0.009 -16.619 1.237 1.00 50.62 97 LYS A N 1
ATOM 781 C CA . LYS A 1 97 ? 0.691 -17.484 0.283 1.00 50.62 97 LYS A CA 1
ATOM 782 C C . LYS A 1 97 ? 1.536 -18.511 1.018 1.00 50.62 97 LYS A C 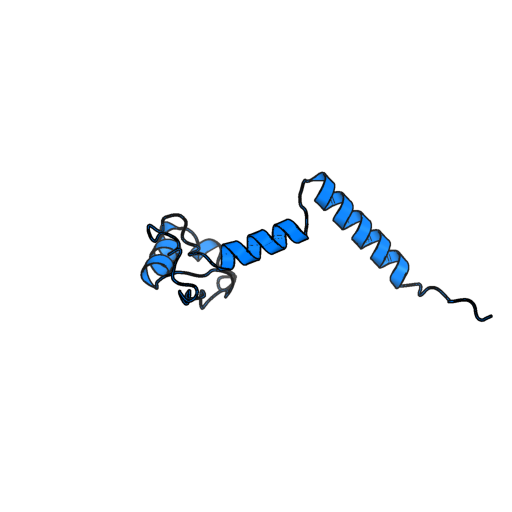1
ATOM 784 O O . LYS A 1 97 ? 2.148 -18.124 2.037 1.00 50.62 97 LYS A O 1
#

Sequence (97 aa):
MQEGQSDPIREPISALLDTWFAFGSLLGLDADEQRCRHEQDRLRCWWRGCQCKPRKDDTTIKLLQCAGCGEVRYCSKKCQRIDWTAGGHKRMCRRLK

Foldseek 3Di:
DDDDDDDPVVVVVVVVVVVVCVVCVVVVRDPVVVVVVQVVQQVDQVQPPDPDDPPPPPPPQPWDADPQASRGTHSDPVSVVCCCPPVCVVVVRPSVD

Secondary structure (DSSP, 8-state):
-------TTHHHHHHHHHHHHHHHHHTT--HHHHHHHHHHHTTS-S-TT------TT-TT--PEEPTTTSS-EESSHHHHHHHHHTSSHHHH-GGG-

Radius of gyration: 20.53 Å; chains: 1; bounding box: 61×36×38 Å

pLDDT: mean 79.67, std 14.87, range [38.69, 94.81]